Protein AF-A0A1C6DXW7-F1 (afdb_monomer)

Mean predicted aligned error: 8.2 Å

Radius of gyration: 14.54 Å; Cα contacts (8 Å, |Δi|>4): 78; chains: 1; bounding box: 40×26×42 Å

Nearest PDB structures (foldseek):
  2kjg-assembly1_A  TM=3.536E-01  e=3.967E+00  Saccharolobus solfataricus
  8qx8-assembly1_C  TM=3.451E-01  e=5.585E+00  Saccharomyces cerevisiae

Secondary structure (DSSP, 8-state):
--TT--TT--HHHHHHHHHT-SSHHHHTSGGGHHHHHHHHHTS-GGGS-HHHHHHHHHHHH------SSHHHHHHHHHH----------S---

Foldseek 3Di:
DPPPPPDPQFPLNQLCVQLVHPDSVCLLDPVNLVSSLVSLVPDDLVVHDQVSLQVNLCSNLVDNDHDPGSCVSSVCSNPDDPDPPDPPPDDDD

Solvent-accessible surface area (backbone atoms only — not comparable to full-atom values): 5840 Å² total; per-residue (Å²): 134,83,86,76,76,56,92,83,69,48,60,57,54,51,46,23,65,70,58,68,45,93,43,70,75,55,55,48,36,76,84,35,50,63,46,48,32,54,53,52,70,76,48,63,54,81,79,53,54,56,65,42,42,29,50,40,47,24,58,48,71,69,42,99,58,80,64,95,44,37,60,57,35,52,49,47,57,60,66,62,68,90,74,84,74,75,84,83,73,85,88,79,132

Structure (mmCIF, N/CA/C/O backbone):
data_AF-A0A1C6DXW7-F1
#
_entry.id   AF-A0A1C6DXW7-F1
#
loop_
_atom_site.group_PDB
_atom_site.id
_atom_site.type_symbol
_atom_site.label_atom_id
_atom_site.label_alt_id
_atom_site.label_comp_id
_atom_site.label_asym_id
_atom_site.label_entity_id
_atom_site.label_seq_id
_atom_site.pdbx_PDB_ins_code
_atom_site.Cartn_x
_atom_site.Cartn_y
_atom_site.Cartn_z
_atom_site.occupancy
_atom_site.B_iso_or_equiv
_atom_site.auth_seq_id
_atom_site.auth_comp_id
_atom_site.auth_asym_id
_atom_site.auth_atom_id
_atom_site.pdbx_PDB_model_num
ATOM 1 N N . MET A 1 1 ? 9.930 -15.716 -15.684 1.00 37.50 1 MET A N 1
ATOM 2 C CA . MET A 1 1 ? 8.750 -15.567 -16.561 1.00 37.50 1 MET A CA 1
ATOM 3 C C . MET A 1 1 ? 7.746 -14.690 -15.822 1.00 37.50 1 MET A C 1
ATOM 5 O O . MET A 1 1 ? 7.001 -15.212 -15.008 1.00 37.50 1 MET A O 1
ATOM 9 N N . ASN A 1 2 ? 7.768 -13.368 -16.025 1.00 41.34 2 ASN A N 1
ATOM 10 C CA . ASN A 1 2 ? 6.730 -12.476 -15.487 1.00 41.34 2 ASN A CA 1
ATOM 11 C C . ASN A 1 2 ? 5.522 -12.533 -16.428 1.00 41.34 2 ASN A C 1
ATOM 13 O O . ASN A 1 2 ? 5.358 -11.687 -17.299 1.00 41.34 2 ASN A O 1
ATOM 17 N N . ALA A 1 3 ? 4.713 -13.584 -16.285 1.00 48.78 3 ALA A N 1
ATOM 18 C CA . ALA A 1 3 ? 3.526 -13.830 -17.107 1.00 48.78 3 ALA A CA 1
ATOM 19 C C . ALA A 1 3 ? 2.337 -12.897 -16.781 1.00 48.78 3 ALA A C 1
ATOM 21 O O . ALA A 1 3 ? 1.253 -13.093 -17.316 1.00 48.78 3 ALA A O 1
ATOM 22 N N . LEU A 1 4 ? 2.523 -11.895 -15.913 1.00 53.94 4 LEU A N 1
ATOM 23 C CA . LEU A 1 4 ? 1.447 -11.026 -15.419 1.00 53.94 4 LEU A CA 1
ATOM 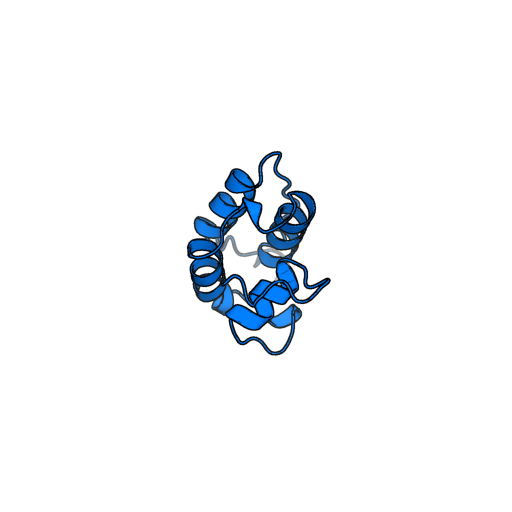24 C C . LEU A 1 4 ? 1.510 -9.587 -15.940 1.00 53.94 4 LEU A C 1
ATOM 26 O O . LEU A 1 4 ? 0.622 -8.801 -15.636 1.00 53.94 4 LEU A O 1
ATOM 30 N N . LYS A 1 5 ? 2.488 -9.240 -16.787 1.00 45.56 5 LYS A N 1
ATOM 31 C CA . LYS A 1 5 ? 2.447 -7.974 -17.532 1.00 45.56 5 LYS A CA 1
ATOM 32 C C . LYS A 1 5 ? 1.636 -8.164 -18.820 1.00 45.56 5 LYS A C 1
ATOM 34 O O . LYS A 1 5 ? 2.168 -8.043 -19.917 1.00 45.56 5 LYS A O 1
ATOM 39 N N . GLN A 1 6 ? 0.361 -8.539 -18.686 1.00 48.31 6 GLN A N 1
ATOM 40 C CA . GLN A 1 6 ? -0.601 -8.241 -19.747 1.00 48.31 6 GLN A CA 1
ATOM 41 C C . GLN A 1 6 ? -0.750 -6.718 -19.775 1.00 48.31 6 GLN A C 1
ATOM 43 O O . GLN A 1 6 ? -0.881 -6.078 -18.732 1.00 48.31 6 GLN A O 1
ATOM 48 N N . GLU A 1 7 ? -0.582 -6.139 -20.958 1.00 46.56 7 GLU A N 1
ATOM 49 C CA . GLU A 1 7 ? -0.438 -4.703 -21.171 1.00 46.56 7 GLU A CA 1
ATOM 50 C C . GLU A 1 7 ? -1.606 -3.920 -20.542 1.00 46.56 7 GLU A C 1
ATOM 52 O O . GLU A 1 7 ? -2.733 -3.987 -21.023 1.00 46.56 7 GLU A O 1
ATOM 57 N N . GLY A 1 8 ? -1.335 -3.184 -19.456 1.00 58.84 8 GLY A N 1
ATOM 58 C CA . GLY A 1 8 ? -2.261 -2.201 -18.875 1.00 58.84 8 GLY A CA 1
ATOM 59 C C . GLY A 1 8 ? -2.945 -2.561 -17.552 1.00 58.84 8 GLY A C 1
ATOM 60 O O . GLY A 1 8 ? -3.698 -1.730 -17.059 1.00 58.84 8 GLY A O 1
ATOM 61 N N . LEU A 1 9 ? -2.697 -3.735 -16.959 1.00 72.44 9 LEU A N 1
ATOM 62 C CA . LEU A 1 9 ? -3.220 -4.048 -15.618 1.00 72.44 9 LEU A CA 1
ATOM 63 C C . LEU A 1 9 ? -2.475 -3.237 -14.551 1.00 72.44 9 LEU A C 1
ATOM 65 O O . LEU A 1 9 ? -1.253 -3.361 -14.429 1.00 72.44 9 LEU A O 1
ATOM 69 N N . GLY A 1 10 ? -3.210 -2.424 -13.789 1.00 88.06 10 GLY A N 1
ATOM 70 C CA . GLY A 1 10 ? -2.653 -1.657 -12.679 1.00 88.06 10 GLY A CA 1
ATOM 71 C C . GLY A 1 10 ? -2.402 -2.525 -11.445 1.00 88.06 10 GLY A C 1
ATOM 72 O O . GLY A 1 10 ? -2.872 -3.662 -11.356 1.00 88.06 10 GLY A O 1
ATOM 73 N N . LEU A 1 11 ? -1.695 -1.985 -10.448 1.00 91.81 11 LEU A N 1
ATOM 74 C CA . LEU A 1 11 ? -1.444 -2.694 -9.182 1.00 91.81 11 LEU A CA 1
ATOM 75 C C . LEU A 1 11 ? -2.741 -3.186 -8.514 1.00 91.81 11 LEU A C 1
ATOM 77 O O . LEU A 1 11 ? -2.786 -4.298 -7.994 1.00 91.81 11 LEU A O 1
ATOM 81 N N . LEU A 1 12 ? -3.804 -2.382 -8.553 1.00 91.69 12 LEU A N 1
ATOM 82 C CA . LEU A 1 12 ? -5.109 -2.761 -8.012 1.00 91.69 12 LEU A CA 1
ATOM 83 C C . LEU A 1 12 ? -5.712 -3.970 -8.738 1.00 91.69 12 LEU A C 1
ATOM 85 O O . LEU A 1 12 ? -6.183 -4.898 -8.081 1.00 91.69 12 LEU A O 1
ATOM 89 N N . ASP A 1 13 ? -5.635 -4.010 -10.068 1.00 89.81 13 ASP A N 1
ATOM 90 C CA . ASP A 1 13 ? -6.138 -5.142 -10.851 1.00 89.81 13 ASP A CA 1
ATOM 91 C C . ASP A 1 13 ? -5.321 -6.411 -10.583 1.00 89.81 13 ASP A C 1
ATOM 93 O O . ASP A 1 13 ? -5.877 -7.498 -10.417 1.00 89.81 13 ASP A O 1
ATOM 97 N N . 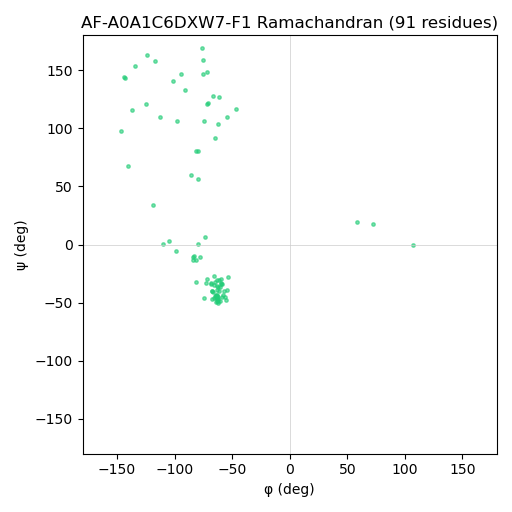TYR A 1 14 ? -3.995 -6.270 -10.478 1.00 91.00 14 TYR A N 1
ATOM 98 C CA . TYR A 1 14 ? -3.112 -7.366 -10.084 1.00 91.00 14 TYR A CA 1
ATOM 99 C C . TYR A 1 14 ? -3.519 -7.948 -8.729 1.00 91.00 14 TYR A C 1
ATOM 101 O O . TYR A 1 14 ? -3.596 -9.170 -8.583 1.00 91.00 14 TYR A O 1
ATOM 109 N N . LEU A 1 15 ? -3.800 -7.089 -7.746 1.00 91.38 15 LEU A N 1
ATOM 110 C CA . LEU A 1 15 ? -4.214 -7.528 -6.420 1.00 91.38 15 LEU A CA 1
ATOM 111 C C . LEU A 1 15 ? -5.564 -8.248 -6.468 1.00 91.38 15 LEU A C 1
ATOM 113 O O . LEU A 1 15 ? -5.648 -9.333 -5.910 1.00 91.38 15 LEU A O 1
ATOM 117 N N . VAL A 1 16 ? -6.560 -7.740 -7.202 1.00 90.75 16 VAL A N 1
ATOM 118 C CA . VAL A 1 16 ? -7.855 -8.428 -7.394 1.00 90.75 16 VAL A CA 1
ATOM 119 C C . VAL A 1 16 ? -7.665 -9.840 -7.956 1.00 90.75 16 VAL A C 1
ATOM 121 O O . VAL A 1 16 ? -8.220 -10.802 -7.423 1.00 90.75 16 VAL A O 1
ATOM 124 N N . ILE A 1 17 ? -6.840 -9.984 -8.999 1.00 88.81 17 ILE A N 1
ATOM 125 C CA . ILE A 1 17 ? -6.550 -11.284 -9.621 1.00 88.81 17 ILE A CA 1
ATOM 126 C C . ILE A 1 17 ? -5.843 -12.211 -8.627 1.00 88.81 17 ILE A C 1
ATOM 128 O O . ILE A 1 17 ? -6.175 -13.392 -8.528 1.00 88.81 17 ILE A O 1
ATOM 132 N N . LYS A 1 18 ? -4.858 -11.687 -7.891 1.00 90.06 18 LYS A N 1
ATOM 133 C CA . LYS A 1 18 ? -4.016 -12.477 -6.990 1.00 90.06 18 LYS A CA 1
ATOM 134 C C . LYS A 1 18 ? -4.756 -12.911 -5.725 1.00 90.06 18 LYS A C 1
ATOM 136 O O . LYS A 1 18 ? -4.490 -14.006 -5.238 1.00 90.06 18 LYS A O 1
ATOM 141 N N . THR A 1 19 ? -5.679 -12.097 -5.219 1.00 88.75 19 THR A N 1
ATOM 142 C CA . THR A 1 19 ? -6.513 -12.429 -4.056 1.00 88.75 19 THR A CA 1
ATOM 143 C C . THR A 1 19 ? -7.739 -13.270 -4.419 1.00 88.75 19 THR A C 1
ATOM 145 O O . THR A 1 19 ? -8.423 -13.762 -3.527 1.00 88.75 19 THR A O 1
ATOM 148 N N . GLY A 1 20 ? -8.033 -13.445 -5.714 1.00 86.25 20 GLY A N 1
ATOM 149 C CA . GLY A 1 20 ? -9.193 -14.203 -6.187 1.00 86.25 20 GLY A CA 1
ATOM 150 C C . GLY A 1 20 ? -10.530 -13.488 -5.970 1.00 86.25 20 GLY A C 1
ATOM 151 O O . GLY A 1 20 ? -11.580 -14.131 -6.004 1.00 86.25 20 GLY A O 1
ATOM 152 N N . CYS A 1 21 ? -10.506 -12.173 -5.738 1.00 84.81 21 CYS A N 1
ATOM 153 C CA . CYS A 1 21 ? -11.717 -11.369 -5.620 1.00 84.81 21 CYS A CA 1
ATOM 154 C C . CYS A 1 21 ? -12.389 -11.201 -6.985 1.00 84.81 21 CYS A C 1
ATOM 156 O O . CYS A 1 21 ? -11.724 -11.122 -8.017 1.00 84.81 21 CYS A O 1
ATOM 158 N N . MET A 1 22 ? -13.719 -11.097 -6.990 1.00 81.00 22 MET A N 1
ATOM 159 C CA . MET A 1 22 ? -14.469 -10.866 -8.225 1.00 81.00 22 MET A CA 1
ATOM 160 C C . MET A 1 22 ? -14.461 -9.386 -8.624 1.00 81.00 22 MET A C 1
ATOM 162 O O . MET A 1 22 ? -14.462 -9.077 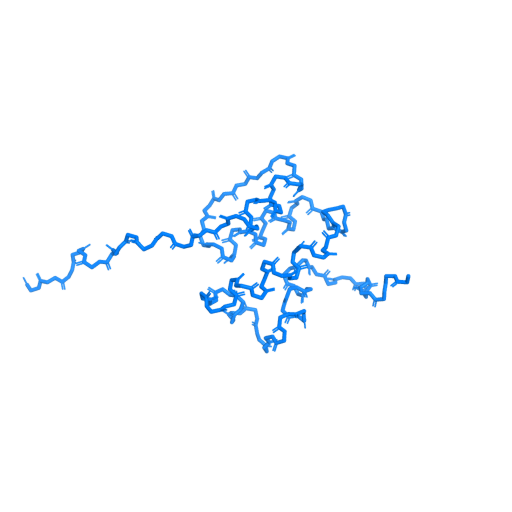-9.816 1.00 81.00 22 MET A O 1
ATOM 166 N N . TYR A 1 23 ? -14.426 -8.477 -7.643 1.00 83.38 23 TYR A N 1
ATOM 167 C CA . TYR A 1 23 ? -14.476 -7.037 -7.877 1.00 83.38 23 TYR A CA 1
ATOM 168 C C . TYR A 1 23 ? -13.436 -6.270 -7.058 1.00 83.38 23 TYR A C 1
ATOM 170 O O . TYR A 1 23 ? -13.066 -6.655 -5.950 1.00 83.38 23 TYR A O 1
ATOM 178 N N . LEU A 1 24 ? -13.032 -5.107 -7.577 1.00 85.12 24 LEU A N 1
ATOM 179 C CA . LEU A 1 24 ? -12.141 -4.179 -6.878 1.00 85.12 24 LEU A CA 1
ATOM 180 C C . LEU A 1 24 ? -12.731 -3.686 -5.545 1.00 85.12 24 LEU A C 1
ATOM 182 O O . LEU A 1 24 ? -12.000 -3.501 -4.577 1.00 85.12 24 LEU A O 1
ATOM 186 N N . SER A 1 25 ? -14.057 -3.538 -5.458 1.00 83.88 25 SER A N 1
ATOM 187 C CA . SER A 1 25 ? -14.739 -3.182 -4.208 1.00 83.88 25 SER A CA 1
ATOM 188 C C . SER A 1 25 ? -14.485 -4.191 -3.090 1.00 83.88 25 SER A C 1
ATOM 190 O O . SER A 1 25 ? -14.370 -3.794 -1.928 1.00 83.88 25 SER A O 1
ATOM 192 N N . ASP A 1 26 ? -14.353 -5.473 -3.441 1.00 83.69 26 ASP A N 1
ATOM 193 C CA . ASP A 1 26 ? -14.106 -6.549 -2.482 1.00 83.69 26 ASP A CA 1
ATOM 194 C C . ASP A 1 26 ? -12.684 -6.478 -1.928 1.00 83.69 26 ASP A C 1
ATOM 196 O O . ASP A 1 26 ? -12.459 -6.802 -0.769 1.00 83.69 26 ASP A O 1
ATOM 200 N N . LEU A 1 27 ? -11.735 -5.958 -2.713 1.00 85.12 27 LEU A N 1
ATOM 201 C CA . LEU A 1 27 ? -10.349 -5.777 -2.289 1.00 85.12 27 LEU A CA 1
ATOM 202 C C . LEU A 1 27 ? -10.222 -4.826 -1.090 1.00 85.12 27 LEU A C 1
ATOM 204 O O . LEU A 1 27 ? -9.332 -4.980 -0.265 1.00 85.12 27 LEU A O 1
ATOM 208 N N . SER A 1 28 ? -11.122 -3.849 -0.964 1.00 82.56 28 SER A N 1
ATOM 209 C CA . SER A 1 28 ? -11.127 -2.932 0.185 1.00 82.56 28 SER A CA 1
ATOM 210 C C . SER A 1 28 ? -11.772 -3.515 1.451 1.00 82.56 28 SER A C 1
ATOM 212 O O . SER A 1 28 ? -11.865 -2.821 2.462 1.00 82.56 28 SER A O 1
ATOM 214 N N . GLN A 1 29 ? -12.244 -4.767 1.407 1.00 85.06 29 GLN A N 1
ATOM 215 C CA . GLN A 1 29 ? -12.778 -5.456 2.579 1.00 85.06 29 GLN A CA 1
ATOM 216 C C . GLN A 1 29 ? -11.645 -5.912 3.504 1.00 85.06 29 GLN A C 1
ATOM 218 O O . GLN A 1 29 ? -10.552 -6.287 3.079 1.00 85.06 29 GLN A O 1
ATOM 223 N N . LYS A 1 30 ? -11.921 -5.900 4.804 1.00 79.88 30 LYS A N 1
ATOM 224 C CA . LYS A 1 30 ? -10.934 -6.139 5.867 1.00 79.88 30 LYS A CA 1
ATOM 225 C C . LYS A 1 30 ? -10.403 -7.565 5.834 1.00 79.88 30 LYS A C 1
ATOM 227 O O . LYS A 1 30 ? -9.232 -7.818 6.104 1.00 79.88 30 LYS A O 1
ATOM 232 N N . GLU A 1 31 ? -11.279 -8.488 5.470 1.00 85.62 31 GLU A N 1
ATOM 233 C CA . GLU A 1 31 ? -11.025 -9.911 5.305 1.00 85.62 31 GLU A CA 1
ATOM 234 C C . GLU A 1 31 ? -9.944 -10.155 4.245 1.00 85.62 31 GLU A C 1
ATOM 236 O O . GLU A 1 31 ? -9.161 -11.097 4.363 1.00 85.62 31 GLU A O 1
ATOM 241 N N . MET A 1 32 ? -9.837 -9.255 3.261 1.00 89.06 32 MET A N 1
ATOM 242 C CA . MET A 1 32 ? -8.858 -9.353 2.185 1.00 89.06 32 MET A CA 1
ATOM 243 C C . MET A 1 32 ? -7.474 -8.846 2.574 1.00 89.06 32 MET A C 1
ATOM 245 O O . MET A 1 32 ? -6.515 -9.143 1.868 1.00 89.06 32 MET A O 1
ATOM 249 N N . LEU A 1 33 ? -7.320 -8.133 3.696 1.00 89.81 33 LEU A N 1
ATOM 250 C CA . LEU A 1 33 ? -6.036 -7.545 4.084 1.00 89.81 33 LEU A CA 1
ATOM 251 C C . LEU A 1 33 ? -4.926 -8.600 4.195 1.00 89.81 33 LEU A C 1
ATOM 253 O O . LEU A 1 33 ? -3.805 -8.359 3.753 1.00 89.81 33 LEU A O 1
ATOM 257 N N . CYS A 1 34 ? -5.237 -9.782 4.732 1.00 90.50 34 CYS A N 1
ATOM 258 C CA . CYS A 1 34 ? -4.273 -10.879 4.842 1.00 90.50 34 CYS A CA 1
ATOM 259 C C . CYS A 1 34 ? -3.814 -11.379 3.461 1.00 90.50 34 CYS A C 1
ATOM 261 O O . CYS A 1 34 ? -2.613 -11.521 3.218 1.00 90.50 34 CYS A O 1
ATOM 263 N N . GLU A 1 35 ? -4.755 -11.577 2.536 1.00 92.12 35 GLU A N 1
ATOM 264 C CA . GLU A 1 35 ? -4.473 -12.024 1.167 1.00 92.12 35 GLU A CA 1
ATOM 265 C C . GLU A 1 35 ? -3.714 -10.960 0.367 1.00 92.12 35 GLU A C 1
ATOM 267 O O . GLU A 1 35 ? -2.753 -11.266 -0.338 1.00 92.12 35 GLU A O 1
ATOM 272 N N . ILE A 1 36 ? -4.071 -9.686 0.540 1.00 92.44 36 ILE A N 1
ATOM 273 C CA . ILE A 1 36 ? -3.363 -8.545 -0.050 1.00 92.44 36 ILE A CA 1
ATOM 274 C C . ILE A 1 36 ? -1.923 -8.507 0.450 1.00 92.44 36 ILE A C 1
ATOM 276 O O . ILE A 1 36 ? -0.992 -8.401 -0.344 1.00 92.44 36 ILE A O 1
ATOM 280 N N . GLN A 1 37 ? -1.705 -8.631 1.759 1.00 93.25 37 GLN A N 1
ATOM 281 C CA . GLN A 1 37 ? -0.359 -8.649 2.331 1.00 93.25 37 GLN A CA 1
ATOM 282 C C . GLN A 1 37 ? 0.456 -9.846 1.841 1.00 93.25 37 GLN A C 1
ATOM 284 O O . GLN A 1 37 ? 1.665 -9.724 1.634 1.00 93.25 37 GLN A O 1
ATOM 289 N N . HIS A 1 38 ? -0.183 -10.998 1.636 1.00 92.88 38 HIS A N 1
ATOM 290 C CA . HIS A 1 38 ? 0.465 -12.156 1.036 1.00 92.88 38 HIS A CA 1
ATOM 291 C C . HIS A 1 38 ? 0.881 -11.874 -0.417 1.00 92.88 38 HIS A C 1
ATOM 293 O O . HIS A 1 38 ? 2.051 -12.044 -0.754 1.00 92.88 38 HIS A O 1
ATOM 299 N N . ALA A 1 39 ? -0.029 -11.339 -1.236 1.00 92.56 39 ALA A N 1
ATOM 300 C CA . ALA A 1 39 ? 0.228 -10.949 -2.622 1.00 92.56 39 ALA A CA 1
ATOM 301 C C . ALA A 1 39 ? 1.354 -9.910 -2.754 1.00 92.56 39 ALA A C 1
ATOM 303 O O . ALA A 1 39 ? 2.224 -10.040 -3.615 1.00 92.56 39 ALA A O 1
ATOM 304 N N . VAL A 1 40 ? 1.357 -8.898 -1.884 1.00 93.38 40 VAL A N 1
ATOM 305 C CA . VAL A 1 40 ? 2.361 -7.825 -1.854 1.00 93.38 40 VAL A CA 1
ATOM 306 C C . VAL A 1 40 ? 3.729 -8.349 -1.421 1.00 93.38 40 VAL A C 1
ATOM 308 O O . VAL A 1 40 ? 4.742 -7.869 -1.914 1.00 93.38 40 VAL A O 1
ATOM 311 N N . ARG A 1 41 ? 3.792 -9.345 -0.526 1.00 92.56 41 ARG A N 1
ATOM 312 C CA . ARG A 1 41 ? 5.068 -9.921 -0.061 1.00 92.56 41 ARG A CA 1
ATOM 313 C C . ARG A 1 41 ? 5.831 -10.625 -1.183 1.00 92.56 41 ARG A C 1
ATOM 315 O O . ARG A 1 41 ? 7.058 -10.644 -1.158 1.00 92.56 41 ARG A O 1
ATOM 322 N N . GLU A 1 42 ? 5.112 -11.213 -2.132 1.00 89.38 42 GLU A N 1
ATOM 323 C CA . GLU A 1 42 ? 5.691 -11.872 -3.309 1.00 89.38 42 GLU A CA 1
ATOM 324 C C . GLU A 1 42 ? 6.003 -10.895 -4.451 1.00 89.38 42 GLU A C 1
ATOM 326 O O . GLU A 1 42 ? 6.654 -11.274 -5.426 1.00 89.38 42 GLU A O 1
ATOM 331 N N . LEU A 1 43 ? 5.523 -9.654 -4.353 1.00 90.19 43 LEU A N 1
ATOM 332 C CA . LEU A 1 43 ? 5.617 -8.666 -5.411 1.00 90.19 43 LEU A CA 1
ATOM 333 C C . LEU A 1 43 ? 6.893 -7.829 -5.278 1.00 90.19 43 LEU A C 1
ATOM 335 O O . LEU A 1 43 ? 7.201 -7.295 -4.214 1.00 90.19 43 LEU A O 1
ATOM 339 N N . ASP A 1 44 ? 7.608 -7.666 -6.389 1.00 90.19 44 ASP A N 1
ATOM 340 C CA . ASP A 1 44 ? 8.709 -6.708 -6.487 1.00 90.19 44 ASP A CA 1
ATOM 341 C C . ASP A 1 44 ? 8.143 -5.270 -6.502 1.00 90.19 44 ASP A C 1
ATOM 343 O O . ASP A 1 44 ? 7.351 -4.953 -7.399 1.00 90.19 44 ASP A O 1
ATOM 347 N N . PRO A 1 45 ? 8.525 -4.380 -5.561 1.00 89.75 45 PRO A N 1
ATOM 348 C CA . PRO A 1 45 ? 8.094 -2.981 -5.560 1.00 89.75 45 PRO A CA 1
ATOM 349 C C . PRO A 1 45 ? 8.363 -2.247 -6.879 1.00 89.75 45 PRO A C 1
ATOM 351 O O . PRO A 1 45 ? 7.608 -1.340 -7.231 1.00 89.75 45 PRO A O 1
ATOM 354 N N . GLU A 1 46 ? 9.383 -2.660 -7.638 1.00 91.12 46 GLU A N 1
ATOM 355 C CA . GLU A 1 46 ? 9.735 -2.070 -8.932 1.00 91.12 46 GLU A CA 1
ATOM 356 C C . GLU A 1 46 ? 8.830 -2.516 -10.093 1.00 91.12 46 GLU A C 1
ATOM 358 O O . GLU A 1 46 ? 8.873 -1.910 -11.166 1.00 91.12 46 GLU A O 1
ATOM 363 N N . ALA A 1 47 ? 7.972 -3.526 -9.894 1.00 89.62 47 ALA A N 1
ATOM 364 C CA . ALA A 1 47 ? 7.056 -4.025 -10.922 1.00 89.62 47 ALA A CA 1
ATOM 365 C C . ALA A 1 47 ? 5.988 -2.998 -11.337 1.00 89.62 47 ALA A C 1
ATOM 367 O O . ALA A 1 47 ? 5.526 -3.028 -12.481 1.00 89.62 47 ALA A O 1
ATOM 368 N N . PHE A 1 48 ? 5.638 -2.085 -10.426 1.00 91.75 48 PHE A N 1
ATOM 369 C CA . PHE A 1 48 ? 4.638 -1.038 -10.619 1.00 91.75 48 PHE A CA 1
ATOM 370 C C . PHE A 1 48 ? 5.227 0.349 -10.349 1.00 91.75 48 PHE A C 1
ATOM 372 O O . PHE A 1 48 ? 6.298 0.510 -9.7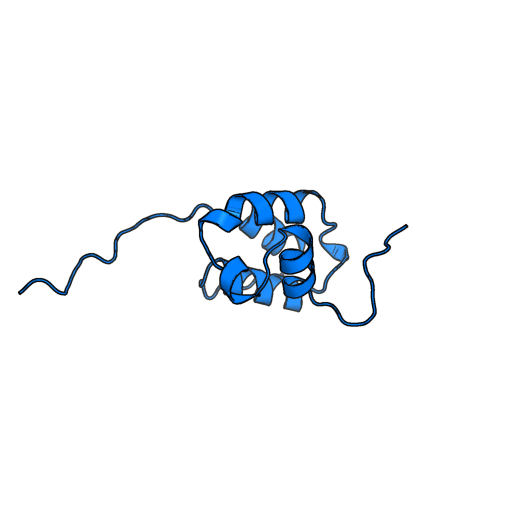60 1.00 91.75 48 PHE A O 1
ATOM 379 N N . SER A 1 49 ? 4.545 1.387 -10.820 1.00 93.69 49 SER A N 1
ATOM 380 C CA . SER A 1 49 ? 4.941 2.773 -10.590 1.00 93.69 49 SER A CA 1
ATOM 381 C C . SER A 1 49 ? 4.626 3.226 -9.160 1.00 93.69 49 SER A C 1
ATOM 383 O O . SER A 1 49 ? 3.754 2.688 -8.481 1.00 93.69 49 SER A O 1
ATOM 385 N N . LEU A 1 50 ? 5.314 4.274 -8.692 1.00 94.50 50 LEU A N 1
ATOM 386 C CA . LEU A 1 50 ? 5.019 4.881 -7.388 1.00 94.50 50 LEU A CA 1
ATOM 387 C C . LEU A 1 50 ? 3.580 5.411 -7.309 1.00 94.50 50 LEU A C 1
ATOM 389 O O . LEU A 1 50 ? 2.970 5.375 -6.244 1.00 94.50 50 LEU A O 1
ATOM 393 N N . TRP A 1 51 ? 3.046 5.906 -8.428 1.00 93.50 51 TRP A N 1
ATOM 394 C CA . TRP A 1 51 ? 1.674 6.400 -8.488 1.00 93.50 51 TRP A CA 1
ATOM 395 C C . TRP A 1 51 ? 0.672 5.273 -8.219 1.00 93.50 51 TRP A C 1
ATOM 397 O O . TRP A 1 51 ? -0.186 5.439 -7.361 1.00 93.50 51 TRP A O 1
ATOM 407 N N . GLU A 1 52 ? 0.852 4.109 -8.848 1.00 94.69 52 GLU A N 1
ATOM 408 C CA . GLU A 1 52 ? 0.002 2.931 -8.619 1.00 94.69 52 GLU A CA 1
ATOM 409 C C . GLU A 1 52 ? 0.096 2.418 -7.183 1.00 94.69 52 GLU A C 1
ATOM 411 O O . GLU A 1 52 ? -0.912 2.045 -6.597 1.00 94.69 52 GLU A O 1
ATOM 416 N N . TRP A 1 53 ? 1.292 2.432 -6.590 1.00 95.50 53 TRP A N 1
ATOM 417 C CA . TRP A 1 53 ? 1.464 2.090 -5.179 1.00 95.50 53 TRP A CA 1
ATOM 418 C C . TRP A 1 53 ? 0.720 3.050 -4.250 1.00 95.50 53 TRP A C 1
ATOM 420 O O . TRP A 1 53 ? 0.047 2.606 -3.324 1.00 95.50 53 TRP A O 1
ATOM 430 N N . ASN A 1 54 ? 0.826 4.357 -4.492 1.00 94.69 54 ASN A N 1
ATOM 431 C CA . ASN A 1 54 ? 0.118 5.360 -3.699 1.00 94.69 54 ASN A CA 1
ATOM 432 C C . ASN A 1 54 ? -1.402 5.220 -3.845 1.00 94.69 54 ASN A C 1
ATOM 434 O O . ASN A 1 54 ? -2.111 5.248 -2.842 1.00 94.69 54 ASN A O 1
ATOM 438 N N . ASP A 1 55 ? -1.882 5.029 -5.074 1.00 93.31 55 ASP A N 1
ATOM 439 C CA . ASP A 1 55 ? -3.300 4.829 -5.371 1.00 93.31 55 ASP A CA 1
ATOM 440 C C . ASP A 1 55 ? -3.838 3.553 -4.709 1.00 93.31 55 ASP A C 1
ATOM 442 O O . ASP A 1 55 ? -4.843 3.594 -4.001 1.00 93.31 55 ASP A O 1
ATOM 446 N N . ALA A 1 56 ? -3.112 2.436 -4.822 1.00 93.25 56 ALA A N 1
ATOM 447 C CA . ALA A 1 56 ? -3.512 1.169 -4.222 1.00 93.25 56 ALA A CA 1
ATOM 448 C C . ALA A 1 56 ? -3.562 1.229 -2.693 1.00 93.25 56 ALA A C 1
ATOM 450 O O . ALA A 1 56 ? -4.521 0.743 -2.094 1.00 93.25 56 ALA A O 1
ATOM 451 N N . VAL A 1 57 ? -2.559 1.839 -2.051 1.00 93.56 57 VAL A N 1
ATOM 452 C CA . VAL A 1 57 ? -2.572 1.998 -0.592 1.00 93.56 57 VAL A CA 1
ATOM 453 C C . VAL A 1 57 ? -3.763 2.850 -0.170 1.00 93.56 57 VAL A C 1
ATOM 455 O O . VAL A 1 57 ? -4.531 2.405 0.677 1.00 93.56 57 VAL A O 1
ATOM 458 N N . ALA A 1 58 ? -3.957 4.021 -0.783 1.00 92.00 58 ALA A N 1
ATOM 459 C CA . ALA A 1 58 ? -5.067 4.907 -0.441 1.00 92.00 58 ALA A CA 1
ATOM 460 C C . ALA A 1 58 ? -6.435 4.241 -0.664 1.00 92.00 58 ALA A C 1
ATOM 462 O O . ALA A 1 58 ? -7.357 4.423 0.131 1.00 92.00 58 ALA A O 1
ATOM 463 N N . TYR A 1 59 ? -6.564 3.427 -1.714 1.00 91.38 59 TYR A N 1
ATOM 464 C CA . TYR A 1 59 ? -7.783 2.679 -1.999 1.00 91.38 59 TYR A CA 1
ATOM 465 C C . TYR A 1 59 ? -8.065 1.586 -0.956 1.00 91.38 59 TYR A C 1
ATOM 467 O O . TYR A 1 59 ? -9.193 1.467 -0.474 1.00 91.38 59 TYR A O 1
ATOM 475 N N . ILE A 1 60 ? -7.052 0.789 -0.601 1.00 91.12 60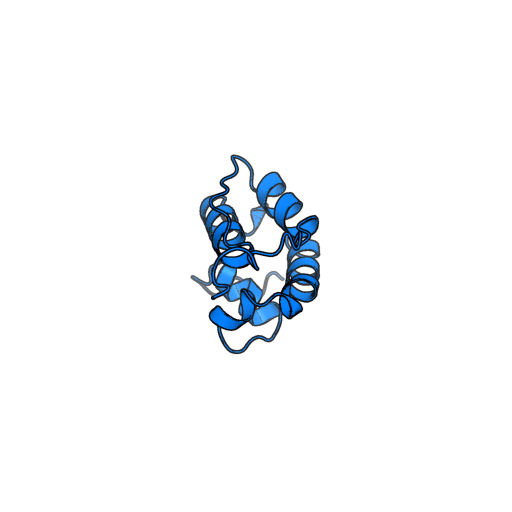 ILE A N 1
ATOM 476 C CA . ILE A 1 60 ? -7.200 -0.366 0.297 1.00 91.12 60 ILE A CA 1
ATOM 477 C C . ILE A 1 60 ? -7.381 0.082 1.745 1.00 91.12 60 ILE A C 1
ATOM 479 O O . ILE A 1 60 ? -8.275 -0.409 2.427 1.00 91.12 60 ILE A O 1
ATOM 483 N N . THR A 1 61 ? -6.561 1.021 2.220 1.00 89.31 61 THR A N 1
ATOM 484 C CA . THR A 1 61 ? -6.623 1.483 3.614 1.00 89.31 61 THR A CA 1
ATOM 485 C C . THR A 1 61 ? -7.677 2.559 3.831 1.00 89.31 61 THR A C 1
ATOM 487 O O . THR A 1 61 ? -8.020 2.853 4.971 1.00 89.31 61 THR A O 1
ATOM 490 N N . ARG A 1 62 ? -8.207 3.149 2.747 1.00 88.62 62 ARG A N 1
ATOM 491 C CA . ARG A 1 62 ? -9.106 4.316 2.776 1.00 88.62 62 ARG A CA 1
ATOM 492 C C . ARG A 1 62 ? -8.486 5.537 3.463 1.00 88.62 62 ARG A C 1
ATOM 494 O O . ARG A 1 62 ? -9.203 6.460 3.845 1.00 88.62 62 ARG A O 1
ATOM 501 N N . GLU A 1 63 ? -7.160 5.568 3.585 1.00 87.69 63 GLU A N 1
ATOM 502 C CA . GLU A 1 63 ? -6.420 6.671 4.189 1.00 87.69 63 GLU A CA 1
ATOM 503 C C . GLU A 1 63 ? -5.789 7.562 3.109 1.00 87.69 63 GLU A C 1
ATOM 505 O O . GLU A 1 63 ? -5.255 7.054 2.121 1.00 87.69 63 GLU A O 1
ATOM 510 N N . PRO A 1 64 ? -5.778 8.896 3.283 1.00 86.06 64 PRO A N 1
ATOM 511 C CA . PRO A 1 64 ? -5.180 9.828 2.329 1.00 86.06 64 PRO A CA 1
ATOM 512 C C . PRO A 1 64 ? -3.648 9.885 2.480 1.00 86.06 64 PRO A C 1
ATOM 514 O O . PRO A 1 64 ? -3.065 10.942 2.728 1.00 86.06 64 PRO A O 1
ATOM 517 N N . VAL A 1 65 ? -2.982 8.736 2.367 1.00 88.62 65 VAL A N 1
ATOM 518 C CA . VAL A 1 65 ? -1.524 8.609 2.479 1.00 88.62 65 VAL A CA 1
ATOM 519 C C . VAL A 1 65 ? -0.857 8.665 1.107 1.00 88.62 65 VAL A C 1
ATOM 521 O O . VAL A 1 65 ? -1.395 8.206 0.104 1.00 88.62 65 VAL A O 1
ATOM 524 N N . SER A 1 66 ? 0.347 9.232 1.057 1.00 91.06 66 SER A N 1
ATOM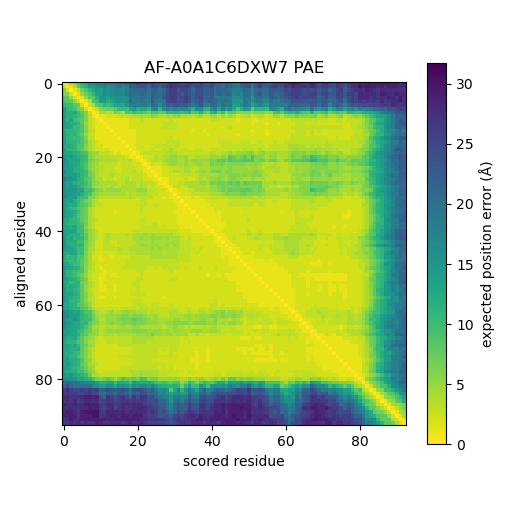 525 C CA . SER A 1 66 ? 1.191 9.203 -0.138 1.00 91.06 66 SER A CA 1
ATOM 526 C C . SER A 1 66 ? 2.655 9.058 0.250 1.00 91.06 66 SER A C 1
ATOM 528 O O . SER A 1 66 ? 3.116 9.609 1.253 1.00 91.06 66 SER A O 1
ATOM 530 N N . PHE A 1 67 ? 3.394 8.309 -0.558 1.00 94.31 67 PHE A N 1
ATOM 531 C CA . PHE A 1 67 ? 4.78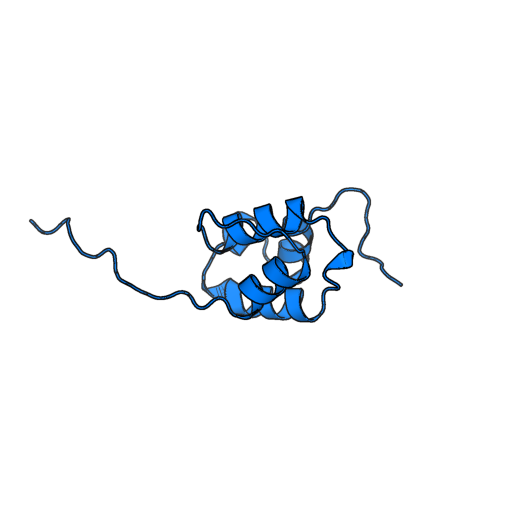8 7.969 -0.323 1.00 94.31 67 PHE A CA 1
ATOM 532 C C . PHE A 1 67 ? 5.678 8.537 -1.424 1.00 94.31 67 PHE A C 1
ATOM 534 O O . PHE A 1 67 ? 5.239 8.822 -2.541 1.00 94.31 67 PHE A O 1
ATOM 541 N N . ARG A 1 68 ? 6.966 8.688 -1.096 1.00 93.12 68 ARG A N 1
ATOM 542 C CA . ARG A 1 68 ? 8.011 9.129 -2.036 1.00 93.12 68 ARG A CA 1
ATOM 543 C C . ARG A 1 68 ? 8.826 7.971 -2.614 1.00 93.12 68 ARG A C 1
ATOM 545 O O . ARG A 1 68 ? 9.672 8.205 -3.469 1.00 93.12 68 ARG A O 1
ATOM 552 N N . GLY A 1 69 ? 8.589 6.748 -2.142 1.00 93.88 69 GLY A N 1
ATOM 553 C CA . GLY A 1 69 ? 9.289 5.541 -2.573 1.00 93.88 69 GLY A CA 1
ATOM 554 C C . GLY A 1 69 ? 8.351 4.341 -2.613 1.00 93.88 69 GLY A C 1
ATOM 555 O O . GLY A 1 69 ? 7.447 4.224 -1.782 1.00 93.88 69 GLY A O 1
ATOM 556 N N . LYS A 1 70 ? 8.567 3.458 -3.588 1.00 94.75 70 LYS A N 1
ATOM 557 C CA . LYS A 1 70 ? 7.700 2.301 -3.843 1.00 94.75 70 LYS A CA 1
ATOM 558 C C . LYS A 1 70 ? 7.796 1.292 -2.707 1.00 94.75 70 LYS A C 1
ATOM 560 O O . LYS A 1 70 ? 6.788 0.801 -2.214 1.00 94.75 70 LYS A O 1
ATOM 565 N N . GLU A 1 71 ? 9.006 1.078 -2.201 1.00 94.19 71 GLU A N 1
ATOM 566 C CA . GLU A 1 71 ? 9.286 0.225 -1.050 1.00 94.19 71 GLU A CA 1
ATOM 567 C C . GLU A 1 71 ? 8.599 0.743 0.210 1.00 94.19 71 GLU A C 1
ATOM 569 O O . GLU A 1 71 ? 8.139 -0.051 1.026 1.00 94.19 71 GLU A O 1
ATOM 574 N N . GLN A 1 72 ? 8.512 2.067 0.380 1.00 94.94 72 GLN A N 1
ATOM 575 C CA . GLN A 1 72 ? 7.814 2.657 1.522 1.00 94.94 72 GLN A CA 1
ATOM 576 C C . GLN A 1 72 ? 6.317 2.354 1.457 1.00 94.94 72 GLN A C 1
ATOM 578 O O . GLN A 1 72 ? 5.756 1.914 2.458 1.00 94.94 72 GLN A O 1
ATOM 583 N N . ALA A 1 73 ? 5.700 2.526 0.287 1.00 94.94 73 ALA A N 1
ATOM 584 C CA . ALA A 1 73 ? 4.289 2.221 0.079 1.00 94.94 73 ALA A CA 1
ATOM 585 C C . ALA A 1 73 ? 3.988 0.723 0.269 1.00 94.94 73 ALA A C 1
ATOM 587 O O . ALA A 1 73 ? 3.107 0.362 1.050 1.00 94.94 73 ALA A O 1
ATOM 588 N N . ALA A 1 74 ? 4.776 -0.157 -0.358 1.00 94.50 74 ALA A N 1
ATOM 589 C CA . ALA A 1 74 ? 4.631 -1.605 -0.214 1.00 94.50 74 ALA A CA 1
ATOM 590 C C . ALA A 1 74 ? 4.789 -2.047 1.248 1.00 94.50 74 ALA A C 1
ATOM 592 O O . ALA A 1 74 ? 3.987 -2.815 1.780 1.00 94.50 74 ALA A O 1
ATOM 593 N N . ARG A 1 75 ? 5.799 -1.516 1.944 1.00 94.56 75 ARG A N 1
ATOM 594 C CA . ARG A 1 75 ? 6.060 -1.834 3.350 1.00 94.56 75 ARG A CA 1
ATOM 595 C C . ARG A 1 75 ? 4.987 -1.285 4.281 1.00 94.56 75 ARG A C 1
ATOM 597 O O . ARG A 1 75 ? 4.704 -1.928 5.289 1.00 94.56 75 ARG A O 1
ATOM 604 N N . TYR A 1 76 ? 4.390 -0.142 3.962 1.00 94.19 76 TYR A N 1
ATOM 605 C CA . TYR A 1 76 ? 3.238 0.363 4.697 1.00 94.19 76 TYR A CA 1
ATOM 606 C C . TYR A 1 76 ? 2.058 -0.610 4.576 1.00 94.19 76 TYR A C 1
ATOM 608 O O . TYR A 1 76 ? 1.537 -1.041 5.600 1.00 94.19 76 TYR A O 1
ATOM 616 N N . LEU A 1 77 ? 1.725 -1.067 3.364 1.00 92.00 77 LEU A N 1
ATOM 617 C CA . LEU A 1 77 ? 0.640 -2.032 3.142 1.00 92.00 77 LEU A CA 1
ATOM 618 C C . LEU A 1 77 ? 0.892 -3.381 3.847 1.00 92.00 77 LEU A C 1
ATOM 620 O O . LEU A 1 77 ? -0.007 -3.936 4.478 1.00 92.00 77 LEU A O 1
ATOM 624 N N . LEU A 1 78 ? 2.139 -3.871 3.825 1.00 93.50 78 LEU A N 1
ATOM 625 C CA . LEU A 1 78 ? 2.561 -5.101 4.516 1.00 93.50 78 LEU A CA 1
ATOM 626 C C . LEU A 1 78 ? 2.433 -5.043 6.040 1.00 93.50 78 LEU A C 1
ATOM 628 O O . LEU A 1 78 ? 2.263 -6.080 6.676 1.00 93.50 78 LEU A O 1
ATOM 632 N N . ASN A 1 79 ? 2.584 -3.856 6.625 1.00 91.81 79 ASN A N 1
ATOM 633 C CA . ASN A 1 79 ? 2.502 -3.655 8.071 1.00 91.81 79 ASN A CA 1
ATOM 634 C C . ASN A 1 79 ? 1.188 -2.996 8.493 1.00 91.81 79 ASN A C 1
ATOM 636 O O . ASN A 1 79 ? 1.013 -2.723 9.682 1.00 91.81 79 ASN A O 1
ATOM 640 N N . TYR A 1 80 ? 0.286 -2.744 7.542 1.00 90.56 80 TYR A N 1
ATOM 641 C CA . TYR A 1 80 ? -1.000 -2.144 7.825 1.00 90.56 80 TYR A CA 1
ATOM 642 C C . TYR A 1 80 ? -1.778 -3.055 8.766 1.00 90.56 80 TYR A C 1
ATOM 644 O O . TYR A 1 80 ? -1.935 -4.256 8.535 1.00 90.56 80 TYR A O 1
ATOM 652 N N . LYS A 1 81 ? -2.239 -2.471 9.860 1.00 84.69 81 LYS A N 1
ATOM 653 C CA . LYS A 1 81 ? -3.160 -3.100 10.790 1.00 84.69 81 LYS A CA 1
ATOM 654 C C . LYS A 1 81 ? -4.320 -2.148 10.874 1.00 84.69 81 LYS A C 1
ATOM 656 O O . LYS A 1 81 ? -4.123 -0.991 11.236 1.00 84.69 81 LYS A O 1
ATOM 661 N N . GLU A 1 82 ? -5.502 -2.632 10.532 1.00 70.75 82 GLU A N 1
ATOM 662 C CA . GLU A 1 82 ? -6.697 -1.850 10.768 1.00 70.75 82 GLU A CA 1
ATOM 663 C C . GLU A 1 82 ? -6.831 -1.637 12.284 1.00 70.75 82 GLU A C 1
ATOM 665 O O . GLU A 1 82 ? -7.177 -2.552 13.036 1.00 70.75 82 GLU A O 1
ATOM 670 N N . ASN A 1 83 ? -6.504 -0.433 12.752 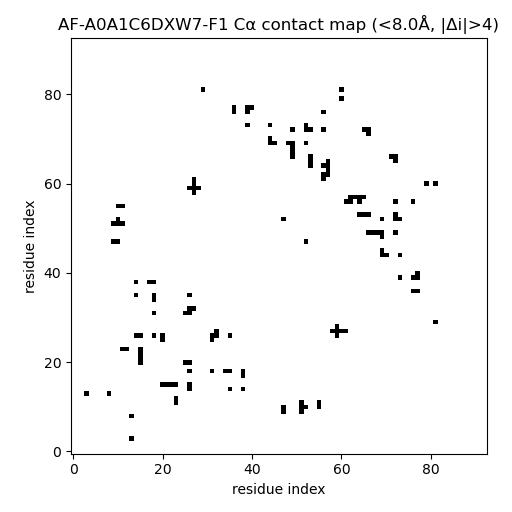1.00 62.78 83 ASN A N 1
ATOM 671 C CA . ASN A 1 83 ? -6.813 -0.027 14.110 1.00 62.78 83 ASN A CA 1
ATOM 672 C C . ASN A 1 83 ? -8.314 0.261 14.148 1.00 62.78 83 ASN A C 1
ATOM 674 O O . ASN A 1 83 ? -8.773 1.279 13.634 1.00 62.78 83 ASN A O 1
ATOM 678 N N . ARG A 1 84 ? -9.089 -0.631 14.773 1.00 56.94 84 ARG A N 1
ATOM 679 C CA . ARG A 1 84 ? -10.420 -0.264 15.260 1.00 56.94 84 ARG A CA 1
ATOM 680 C C . ARG A 1 84 ? -10.248 0.777 16.361 1.00 56.94 84 ARG A C 1
ATOM 682 O O . ARG A 1 84 ? -10.147 0.418 17.528 1.00 56.94 84 ARG A O 1
ATOM 689 N N . GLU A 1 85 ? -10.270 2.048 15.995 1.00 49.06 85 GLU A N 1
ATOM 690 C CA . GLU A 1 85 ? -10.963 3.016 16.834 1.00 49.06 85 GLU A CA 1
ATOM 691 C C . GLU A 1 85 ? -12.347 3.224 16.225 1.00 49.06 85 GLU A C 1
ATOM 693 O O . GLU A 1 85 ? -12.529 3.749 15.129 1.00 49.06 85 GLU A O 1
ATOM 698 N N . GLU A 1 86 ? -13.316 2.643 16.926 1.00 48.31 86 GLU A N 1
ATOM 699 C CA . GLU A 1 86 ? -14.744 2.736 16.685 1.00 48.31 86 GLU A CA 1
ATOM 700 C C . GLU A 1 86 ? -15.177 4.183 16.436 1.00 48.31 86 GLU A C 1
ATOM 702 O O . GLU A 1 86 ? -15.221 4.989 17.362 1.00 48.31 86 GLU A O 1
ATOM 707 N N . ILE A 1 87 ? -15.680 4.486 15.238 1.00 47.62 87 ILE A N 1
ATOM 708 C CA . ILE A 1 87 ? -16.77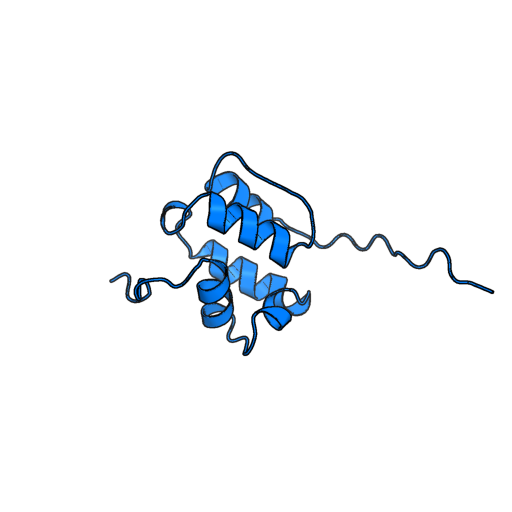0 5.462 15.153 1.00 47.62 87 ILE A CA 1
ATOM 709 C C . ILE A 1 87 ? -18.055 4.712 15.530 1.00 47.62 87 ILE A C 1
ATOM 711 O O . ILE A 1 87 ? -18.816 4.249 14.686 1.00 47.62 87 ILE A O 1
ATOM 715 N N . MET A 1 88 ? -18.257 4.554 16.840 1.00 47.75 88 MET A N 1
ATOM 716 C CA . MET A 1 88 ? -19.578 4.399 17.465 1.00 47.75 88 MET A CA 1
ATOM 717 C C . MET A 1 88 ? -19.856 5.544 18.461 1.00 47.75 88 MET A C 1
ATOM 719 O O . MET A 1 88 ? -20.551 5.371 19.460 1.00 47.75 88 MET A O 1
ATOM 723 N N . ALA A 1 89 ? -19.355 6.742 18.169 1.00 51.22 89 ALA A N 1
ATOM 724 C CA . ALA A 1 89 ? -19.798 8.007 18.755 1.00 51.22 89 ALA A CA 1
ATOM 725 C C . ALA A 1 89 ? -19.869 9.000 17.581 1.00 51.22 89 ALA A C 1
ATOM 727 O O . ALA A 1 89 ? -18.865 9.192 16.915 1.00 51.22 89 ALA A O 1
ATOM 728 N N . GLU A 1 90 ? -20.985 9.574 17.138 1.00 44.03 90 GLU A N 1
ATOM 729 C CA . GLU A 1 90 ? -22.207 9.990 17.817 1.00 44.03 90 GLU A CA 1
ATOM 730 C C . GLU A 1 90 ? -23.422 9.805 16.887 1.00 44.03 90 GLU A C 1
ATOM 732 O O . GLU A 1 90 ? -23.740 10.675 16.085 1.00 44.03 90 GLU A O 1
ATOM 737 N N . VAL A 1 91 ? -24.159 8.702 17.013 1.00 49.66 91 VAL A N 1
ATOM 738 C CA . VAL A 1 91 ? -25.610 8.721 16.745 1.00 49.66 91 VAL A CA 1
ATOM 739 C C . VAL A 1 91 ? -26.276 7.833 17.792 1.00 49.66 91 VAL A C 1
ATOM 741 O O . VAL A 1 91 ? -26.756 6.737 17.515 1.00 49.66 91 VAL A O 1
ATOM 744 N N . LYS A 1 92 ? -26.239 8.274 19.051 1.00 44.41 92 LYS A N 1
ATOM 745 C CA . LYS A 1 92 ? -27.148 7.774 20.082 1.00 44.41 92 LYS A CA 1
ATOM 746 C C . LYS A 1 92 ? -28.080 8.910 20.490 1.00 44.41 92 LYS A C 1
ATOM 748 O O . LYS A 1 92 ? -27.622 9.829 21.153 1.00 44.41 92 LYS A O 1
ATOM 753 N N . ALA A 1 93 ? -29.339 8.718 20.088 1.00 41.84 93 ALA A N 1
ATOM 754 C CA . ALA A 1 93 ? -30.600 9.173 20.685 1.00 41.84 93 ALA A CA 1
ATOM 755 C C . ALA A 1 93 ? -30.819 10.679 20.881 1.00 41.84 93 ALA A C 1
ATOM 757 O O . ALA A 1 93 ? -30.175 11.278 21.765 1.00 41.84 93 ALA A O 1
#

pLDDT: mean 81.45, std 17.37, range [37.5, 95.5]

Sequence (93 aa):
MNALKQEGLGLLDYLVIKTGCMYLSDLSQKEMLCEIQHAVRELDPEAFSLWEWNDAVAYITREPVSFRGKEQAARYLLNYKENREEIMAEVKA